Protein AF-A0A258VVX7-F1 (afdb_monomer_lite)

Radius of gyration: 21.87 Å; chains: 1; bounding box: 41×59×74 Å

Sequence (134 aa):
MAVVLAVPNFKKKFKEYFVTEHRTILGKVVGSLSPGAETYVILKIKQKENIFVEIYKEDPKTETLQFLQKLDLGQKKEGHFTFKGEATNLVFTNIDNDENLEILVPVFDSEMTARLYTVKYNESIMQFEILNSN

Foldseek 3Di:
DDDDDPDPCPPDDPPPPDPPFDKDFPDWDWDAFAVPHWIKIWTFIDTDQWTKIWIWTADPPPRDTHTDDIGTPVARFFDWDADPNDTDQWDWADDPPDRGTWIWGWGAHPVRDIDIWTWGQDPVVRDIDTDDDD

pLDDT: mean 84.98, std 18.27, range [39.0, 98.25]

Structure (mmCIF, N/CA/C/O backbone):
data_AF-A0A258VVX7-F1
#
_entry.id   AF-A0A258VVX7-F1
#
loop_
_atom_site.group_PDB
_atom_site.id
_atom_site.type_symbol
_atom_site.label_atom_id
_atom_site.label_alt_id
_atom_site.label_comp_id
_atom_site.label_asym_id
_atom_site.label_entity_id
_atom_site.label_seq_id
_atom_site.pdbx_PDB_ins_code
_atom_site.Cartn_x
_atom_site.Cartn_y
_atom_site.Cartn_z
_atom_site.occupancy
_atom_site.B_iso_or_equiv
_atom_site.auth_seq_id
_atom_site.auth_comp_id
_atom_site.auth_asym_id
_atom_site.auth_atom_id
_atom_site.pdbx_PDB_model_num
ATOM 1 N N . MET A 1 1 ? 15.172 39.550 58.586 1.00 42.34 1 MET A N 1
ATOM 2 C CA . MET A 1 1 ? 15.729 39.789 57.236 1.00 42.34 1 MET A CA 1
ATOM 3 C C . MET A 1 1 ? 15.922 38.432 56.581 1.00 42.34 1 MET A C 1
ATOM 5 O O . MET A 1 1 ? 16.583 37.592 57.174 1.00 42.34 1 MET A O 1
ATOM 9 N N . ALA A 1 2 ? 15.240 38.170 55.466 1.00 40.53 2 ALA A N 1
ATOM 10 C CA . ALA A 1 2 ? 15.172 36.845 54.850 1.00 40.53 2 ALA A CA 1
ATOM 11 C C . ALA A 1 2 ? 16.249 36.683 53.767 1.00 40.53 2 ALA A C 1
ATOM 13 O O . ALA A 1 2 ? 16.415 37.562 52.925 1.00 40.53 2 ALA A O 1
ATOM 14 N N . VAL A 1 3 ? 16.955 35.552 53.789 1.00 42.31 3 VAL A N 1
ATOM 15 C CA . VAL A 1 3 ? 17.862 35.114 52.722 1.00 42.31 3 VAL A CA 1
ATOM 16 C C . VAL A 1 3 ? 17.036 34.295 51.732 1.00 42.31 3 VAL A C 1
ATOM 18 O O . VAL A 1 3 ? 16.500 33.248 52.091 1.00 42.31 3 VAL A O 1
ATOM 21 N N . VAL A 1 4 ? 16.903 34.775 50.496 1.00 40.00 4 VAL A N 1
ATOM 22 C CA . VAL A 1 4 ? 16.265 34.024 49.406 1.00 40.00 4 VAL A CA 1
ATOM 23 C C . VAL A 1 4 ? 17.338 33.175 48.729 1.00 40.00 4 VAL A C 1
ATOM 25 O O . VAL A 1 4 ? 18.165 33.686 47.981 1.00 40.00 4 VAL A O 1
ATOM 28 N N . LEU A 1 5 ? 17.333 31.871 49.001 1.00 41.78 5 LEU A N 1
ATOM 29 C CA . LEU A 1 5 ? 18.107 30.891 48.241 1.00 41.78 5 LEU A CA 1
ATOM 30 C C . LEU A 1 5 ? 17.273 30.459 47.031 1.00 41.78 5 LEU A C 1
ATOM 32 O O . LEU A 1 5 ? 16.320 29.690 47.161 1.00 41.78 5 LEU A O 1
ATOM 36 N N . ALA A 1 6 ? 17.618 30.964 45.848 1.00 43.25 6 ALA A N 1
ATOM 37 C CA . ALA A 1 6 ? 17.071 30.466 44.594 1.00 43.25 6 ALA A CA 1
ATOM 38 C C . ALA A 1 6 ? 17.651 29.070 44.317 1.00 43.25 6 ALA A C 1
ATOM 40 O O . ALA A 1 6 ? 18.742 28.933 43.771 1.00 43.25 6 ALA A O 1
ATOM 41 N N . VAL A 1 7 ? 16.926 28.023 44.710 1.00 48.56 7 VAL A N 1
ATOM 42 C CA . VAL A 1 7 ? 17.160 26.664 44.211 1.00 48.56 7 VAL A CA 1
ATOM 43 C C . VAL A 1 7 ? 16.299 26.512 42.960 1.00 48.56 7 VAL A C 1
ATOM 45 O O . VAL A 1 7 ? 15.079 26.369 43.093 1.00 48.56 7 VAL A O 1
ATOM 48 N N . PRO A 1 8 ? 16.853 26.562 41.734 1.00 42.09 8 PRO A N 1
ATOM 49 C CA . PRO A 1 8 ? 16.048 26.280 40.565 1.00 42.09 8 PRO A CA 1
ATOM 50 C C . PRO A 1 8 ? 15.759 24.780 40.571 1.00 42.09 8 PRO A C 1
ATOM 52 O O . PRO A 1 8 ? 16.622 23.933 40.341 1.00 42.09 8 PRO A O 1
ATOM 55 N N . ASN A 1 9 ? 14.517 24.448 40.899 1.00 45.62 9 ASN A N 1
ATOM 56 C CA . ASN A 1 9 ? 14.031 23.084 40.946 1.00 45.62 9 ASN A CA 1
ATOM 57 C C . ASN A 1 9 ? 13.789 22.599 39.502 1.00 45.62 9 ASN A C 1
ATOM 59 O O . ASN A 1 9 ? 12.653 22.456 39.059 1.00 45.62 9 ASN A O 1
ATOM 63 N N . PHE A 1 10 ? 14.868 22.343 38.752 1.00 52.78 10 PHE A N 1
ATOM 64 C CA . PHE A 1 10 ? 14.880 21.799 37.379 1.00 52.78 10 PHE A CA 1
ATOM 65 C C . PHE A 1 10 ? 14.395 20.335 37.292 1.00 52.78 10 PHE A C 1
ATOM 67 O O . PHE A 1 10 ? 14.763 19.581 36.396 1.00 52.78 10 PHE A O 1
ATOM 74 N N . LYS A 1 11 ? 13.562 19.889 38.234 1.00 45.62 11 LYS A N 1
ATOM 75 C CA . LYS A 1 11 ? 13.048 18.520 38.305 1.00 45.62 11 LYS A CA 1
ATOM 76 C C . LYS A 1 11 ? 11.530 18.489 38.210 1.00 45.62 11 LYS A C 1
ATOM 78 O O . LYS A 1 11 ? 10.876 17.842 39.016 1.00 45.62 11 LYS A O 1
ATOM 83 N N . LYS A 1 12 ? 10.955 19.158 37.207 1.00 40.91 12 LYS A N 1
ATOM 84 C CA . LYS A 1 12 ? 9.579 18.907 36.754 1.00 40.91 12 LYS A CA 1
ATOM 85 C C . LYS A 1 12 ? 9.466 19.091 35.235 1.00 40.91 12 LYS A C 1
ATOM 87 O O . LYS A 1 12 ? 9.479 20.204 34.735 1.00 40.91 12 LYS A O 1
ATOM 92 N N . LYS A 1 13 ? 9.259 17.957 34.556 1.00 44.94 13 LYS A N 1
ATOM 93 C CA . LYS A 1 13 ? 8.435 17.809 33.342 1.00 44.94 13 LYS A CA 1
ATOM 94 C C . LYS A 1 13 ? 8.938 18.399 32.010 1.00 44.94 13 LYS A C 1
ATOM 96 O O . LYS A 1 13 ? 8.222 19.138 31.356 1.00 44.94 13 LYS A O 1
ATOM 101 N N . PHE A 1 14 ? 10.065 17.899 31.509 1.00 46.44 14 PHE A N 1
ATOM 102 C CA . PHE A 1 14 ? 10.296 17.775 30.054 1.00 46.44 14 PHE A CA 1
ATOM 103 C C . PHE A 1 14 ? 10.094 16.320 29.590 1.00 46.44 14 PHE A C 1
ATOM 105 O O . PHE A 1 14 ? 10.860 15.782 28.801 1.00 46.44 14 PHE A O 1
ATOM 112 N N . LYS A 1 15 ? 9.082 15.638 30.144 1.00 43.88 15 LYS A N 1
ATOM 113 C CA . LYS A 1 15 ? 8.802 14.217 29.870 1.00 43.88 15 LYS A CA 1
ATOM 114 C C . LYS A 1 15 ? 7.704 13.985 28.819 1.00 43.88 15 LYS A C 1
ATOM 116 O O . LYS A 1 15 ? 7.326 12.843 28.616 1.00 43.88 15 LYS A O 1
ATOM 121 N N . GLU A 1 16 ? 7.211 15.032 28.151 1.00 45.75 16 GLU A N 1
ATOM 122 C CA . GLU A 1 16 ? 6.029 14.942 27.268 1.00 45.75 16 GLU A CA 1
ATOM 123 C C . GLU A 1 16 ? 6.208 15.542 25.858 1.00 45.75 16 GLU A C 1
ATOM 125 O O . GLU A 1 16 ? 5.263 15.502 25.081 1.00 45.75 16 GLU A O 1
ATOM 130 N N . TYR A 1 17 ? 7.391 16.043 25.467 1.00 44.47 17 TYR A N 1
ATOM 131 C CA . TYR A 1 17 ? 7.567 16.674 24.137 1.00 44.47 17 TYR A CA 1
ATOM 132 C C . TYR A 1 17 ? 8.275 15.820 23.074 1.00 44.47 17 TYR A C 1
ATOM 134 O O . TYR A 1 17 ? 8.472 16.265 21.952 1.00 44.47 17 TYR A O 1
ATOM 142 N N . PHE A 1 18 ? 8.624 14.575 23.386 1.00 51.59 18 PHE A N 1
ATOM 143 C CA . PHE A 1 18 ? 9.078 13.619 22.376 1.00 51.59 18 PHE A CA 1
ATOM 144 C C . PHE A 1 18 ? 8.410 12.275 22.642 1.00 51.59 18 PHE A C 1
ATOM 146 O O . PHE A 1 18 ? 9.037 11.321 23.094 1.00 51.59 18 PHE A O 1
ATOM 153 N N . VAL A 1 19 ? 7.105 12.204 22.363 1.00 55.41 19 VAL A N 1
ATOM 154 C CA . VAL A 1 19 ? 6.515 10.927 21.956 1.00 55.41 19 VAL A CA 1
ATOM 155 C C . VAL A 1 19 ? 7.254 10.555 20.679 1.00 55.41 19 VAL A C 1
ATOM 157 O O . VAL A 1 19 ? 7.013 11.138 19.625 1.00 55.41 19 VAL A O 1
ATOM 160 N N . THR A 1 20 ? 8.234 9.663 20.791 1.00 56.22 20 THR A N 1
ATOM 161 C CA . THR A 1 20 ? 8.847 9.018 19.637 1.00 56.22 20 THR A CA 1
ATOM 162 C C . THR A 1 20 ? 7.690 8.427 18.844 1.00 56.22 20 THR A C 1
ATOM 164 O O . THR A 1 20 ? 6.963 7.585 19.369 1.00 56.22 20 THR A O 1
ATOM 167 N N . GLU A 1 21 ? 7.414 8.953 17.651 1.00 64.75 21 GLU A N 1
ATOM 168 C CA . GLU A 1 21 ? 6.278 8.490 16.862 1.00 64.75 21 GLU A CA 1
ATOM 169 C C . GLU A 1 21 ? 6.503 7.021 16.504 1.00 64.75 21 GLU A C 1
ATOM 171 O O . GLU A 1 21 ? 7.260 6.694 15.592 1.00 64.75 21 GLU A O 1
ATOM 176 N N . HIS A 1 22 ? 5.895 6.118 17.274 1.00 79.00 22 HIS A N 1
ATOM 177 C CA . HIS A 1 22 ? 6.020 4.691 17.045 1.00 79.00 22 HIS A CA 1
ATOM 178 C C . HIS A 1 22 ? 5.327 4.357 15.722 1.00 79.00 22 HIS A C 1
ATOM 180 O O . HIS A 1 22 ? 4.102 4.420 15.599 1.00 79.00 22 HIS A O 1
ATOM 186 N N . ARG A 1 23 ? 6.151 4.053 14.718 1.00 91.50 23 ARG A N 1
ATOM 187 C CA . ARG A 1 23 ? 5.753 3.510 13.422 1.00 91.50 23 ARG A CA 1
ATOM 188 C C . ARG A 1 23 ? 5.872 1.993 13.484 1.00 91.50 23 ARG A C 1
ATOM 190 O O . ARG A 1 23 ? 6.956 1.469 13.733 1.00 91.50 23 ARG A O 1
ATOM 197 N N . THR A 1 24 ? 4.782 1.299 13.194 1.00 94.69 24 THR A N 1
ATOM 198 C CA . THR A 1 24 ? 4.737 -0.161 13.093 1.00 94.69 24 THR A CA 1
ATOM 199 C C . THR A 1 24 ? 4.408 -0.543 11.658 1.00 94.69 24 THR A C 1
ATOM 201 O O . THR A 1 24 ? 3.413 -0.078 11.109 1.00 94.69 24 THR A O 1
ATOM 204 N N . ILE A 1 25 ? 5.238 -1.383 11.038 1.00 95.81 25 ILE A N 1
ATOM 205 C CA . ILE A 1 25 ? 4.912 -1.984 9.741 1.00 95.81 25 ILE A CA 1
ATOM 206 C C . ILE A 1 25 ? 3.953 -3.138 10.012 1.00 95.81 25 ILE A C 1
ATOM 208 O O . ILE A 1 25 ? 4.295 -4.057 10.750 1.00 95.81 25 ILE A O 1
ATOM 212 N N . LEU A 1 26 ? 2.761 -3.058 9.435 1.00 96.44 26 LEU A N 1
ATOM 213 C CA . LEU A 1 26 ? 1.731 -4.084 9.541 1.00 96.44 26 LEU A CA 1
ATOM 214 C C . LEU A 1 26 ? 1.859 -5.106 8.409 1.00 96.44 26 LEU A C 1
ATOM 216 O O . LEU A 1 26 ? 1.738 -6.304 8.636 1.00 96.44 26 LEU A O 1
ATOM 220 N N . GLY A 1 27 ? 2.150 -4.640 7.194 1.00 95.81 27 GLY A N 1
ATOM 221 C CA . GLY A 1 27 ? 2.297 -5.490 6.016 1.00 95.81 27 GLY A CA 1
ATOM 222 C C . GLY A 1 27 ? 3.278 -4.901 5.011 1.00 95.81 27 GLY A C 1
ATOM 223 O O . GLY A 1 27 ? 3.470 -3.683 4.959 1.00 95.81 27 GLY A O 1
ATOM 224 N N . LYS A 1 28 ? 3.895 -5.776 4.215 1.00 97.25 28 LYS A N 1
ATOM 225 C CA . LYS A 1 28 ? 4.801 -5.425 3.119 1.00 97.25 28 LYS A CA 1
ATOM 226 C C . LYS A 1 28 ? 4.484 -6.295 1.911 1.00 97.25 28 LYS A C 1
ATOM 228 O O . LYS A 1 28 ? 4.425 -7.513 2.041 1.00 97.25 28 LYS A O 1
ATOM 233 N N . VAL A 1 29 ? 4.367 -5.671 0.748 1.00 96.94 29 VAL A N 1
ATOM 234 C CA . VAL A 1 29 ? 4.323 -6.355 -0.549 1.00 96.94 29 VAL A CA 1
ATOM 235 C C . VAL A 1 29 ? 5.308 -5.688 -1.503 1.00 96.94 29 VAL A C 1
ATOM 237 O O . VAL A 1 29 ? 5.626 -4.506 -1.356 1.00 96.94 29 VAL A O 1
ATOM 240 N N . VAL A 1 30 ? 5.844 -6.473 -2.433 1.00 95.50 30 VAL A N 1
ATOM 241 C CA . VAL A 1 30 ? 6.812 -6.025 -3.438 1.00 95.50 30 VAL A CA 1
ATOM 242 C C . VAL A 1 30 ? 6.358 -6.546 -4.791 1.00 95.50 30 VAL A C 1
ATOM 244 O O . VAL A 1 30 ? 5.942 -7.701 -4.887 1.00 95.50 30 VAL A O 1
ATOM 247 N N . GLY A 1 31 ? 6.429 -5.712 -5.821 1.00 92.94 31 GLY A N 1
ATOM 248 C CA . GLY A 1 31 ? 6.091 -6.111 -7.182 1.00 92.94 31 GLY A CA 1
ATOM 249 C C . GLY A 1 31 ? 6.204 -4.957 -8.165 1.00 92.94 31 GLY A C 1
ATOM 250 O O . GLY A 1 31 ? 6.419 -3.816 -7.764 1.00 92.94 31 GLY A O 1
ATOM 251 N N . SER A 1 32 ? 6.035 -5.250 -9.447 1.00 92.38 32 SER A N 1
ATOM 252 C CA . SER A 1 32 ? 5.992 -4.242 -10.510 1.00 92.38 32 SER A CA 1
ATOM 253 C C . SER A 1 32 ? 4.546 -3.951 -10.895 1.00 92.38 32 SER A C 1
ATOM 255 O O . SER A 1 32 ? 3.729 -4.869 -10.895 1.00 92.38 32 SER A O 1
ATOM 257 N N . LEU A 1 33 ? 4.235 -2.695 -11.235 1.00 87.75 33 LEU A N 1
ATOM 258 C CA . LEU A 1 33 ? 2.891 -2.309 -11.694 1.00 87.75 33 LEU A CA 1
ATOM 259 C C . LEU A 1 33 ? 2.460 -3.085 -12.943 1.00 87.75 33 LEU A C 1
ATOM 261 O O . LEU A 1 33 ? 1.314 -3.502 -13.023 1.00 87.75 33 LEU A O 1
ATOM 265 N N . SER A 1 34 ? 3.392 -3.311 -13.869 1.00 81.25 34 SER A N 1
ATOM 266 C CA . SER A 1 34 ? 3.198 -4.094 -15.087 1.00 81.25 34 SER A CA 1
ATOM 267 C C . SER A 1 34 ? 4.485 -4.857 -15.452 1.00 81.25 34 SER A C 1
ATOM 269 O O . SER A 1 34 ? 5.557 -4.586 -14.888 1.00 81.25 34 SER A O 1
ATOM 271 N N . PRO A 1 35 ? 4.429 -5.858 -16.351 1.00 75.06 35 PRO A N 1
ATOM 272 C CA . PRO A 1 35 ? 5.613 -6.614 -16.753 1.00 75.06 35 PRO A CA 1
ATOM 273 C C . PRO A 1 35 ? 6.704 -5.711 -17.351 1.00 75.06 35 PRO A C 1
ATOM 275 O O . PRO A 1 35 ? 6.487 -5.029 -18.346 1.00 75.06 35 PRO A O 1
ATOM 278 N N . GLY A 1 36 ? 7.900 -5.721 -16.754 1.00 71.19 36 GLY A N 1
ATOM 279 C CA . GLY A 1 36 ? 9.029 -4.880 -17.180 1.00 71.19 36 GLY A CA 1
ATOM 280 C C . GLY A 1 36 ? 9.019 -3.455 -16.614 1.00 71.19 36 GLY A C 1
ATOM 281 O O . GLY A 1 36 ? 9.961 -2.705 -16.870 1.00 71.19 36 GLY A O 1
ATOM 282 N N . ALA A 1 37 ? 8.001 -3.095 -15.827 1.00 79.81 37 ALA A N 1
ATOM 283 C CA . ALA A 1 37 ? 7.960 -1.837 -15.100 1.00 79.81 37 ALA A CA 1
ATOM 284 C C . ALA A 1 37 ? 8.813 -1.866 -13.824 1.00 79.81 37 ALA A C 1
ATOM 286 O O . ALA A 1 37 ? 9.345 -2.889 -13.387 1.00 79.81 37 ALA A O 1
ATOM 287 N N . GLU A 1 38 ? 8.913 -0.691 -13.221 1.00 86.38 38 GLU A N 1
ATOM 288 C CA . GLU A 1 38 ? 9.661 -0.420 -12.002 1.00 86.38 38 GLU A CA 1
ATOM 289 C C . GLU A 1 38 ? 9.125 -1.249 -10.828 1.00 86.38 38 GLU A C 1
ATOM 291 O O . GLU A 1 38 ? 7.922 -1.502 -10.727 1.00 86.38 38 GLU A O 1
ATOM 296 N N . THR A 1 39 ? 10.024 -1.679 -9.942 1.00 92.88 39 THR A N 1
ATOM 297 C CA . THR A 1 39 ? 9.651 -2.408 -8.729 1.00 92.88 39 THR A CA 1
ATOM 298 C C . THR A 1 39 ? 9.216 -1.424 -7.651 1.00 92.88 39 THR A C 1
ATOM 300 O O . THR A 1 39 ? 9.912 -0.455 -7.340 1.00 92.88 39 THR A O 1
ATOM 303 N N . TYR A 1 40 ? 8.073 -1.707 -7.041 1.00 95.31 40 TYR A N 1
ATOM 304 C CA . TYR A 1 40 ? 7.520 -0.955 -5.930 1.00 95.31 40 TYR A CA 1
ATOM 305 C C . TYR A 1 40 ? 7.580 -1.775 -4.651 1.00 95.31 40 TYR A C 1
ATOM 307 O O . TYR A 1 40 ? 7.284 -2.971 -4.634 1.00 95.31 40 TYR A O 1
ATOM 315 N N . VAL A 1 41 ? 7.905 -1.097 -3.555 1.00 96.94 41 VAL A N 1
ATOM 316 C CA . VAL A 1 41 ? 7.749 -1.614 -2.199 1.00 96.94 41 VAL A CA 1
ATOM 317 C C . VAL A 1 41 ? 6.603 -0.865 -1.547 1.00 96.94 41 VAL A C 1
ATOM 319 O O . VAL A 1 41 ? 6.659 0.351 -1.366 1.00 96.94 41 VAL A O 1
ATOM 322 N N . ILE A 1 42 ? 5.566 -1.601 -1.172 1.00 98.25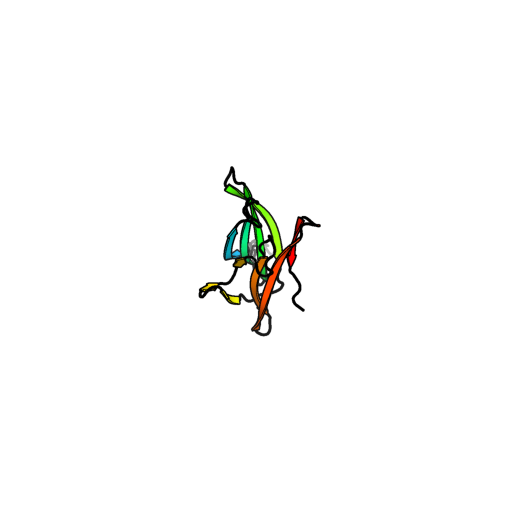 42 ILE A N 1
ATOM 323 C CA . ILE A 1 42 ? 4.359 -1.043 -0.575 1.00 98.25 42 ILE A CA 1
ATOM 324 C C . ILE A 1 42 ? 4.272 -1.526 0.863 1.00 98.25 42 ILE A C 1
ATOM 326 O O . ILE A 1 42 ? 4.346 -2.725 1.144 1.00 98.25 42 ILE A O 1
ATOM 330 N N . LEU A 1 43 ? 4.109 -0.579 1.780 1.00 98.06 43 LEU A N 1
ATOM 331 C CA . LEU A 1 43 ? 4.007 -0.832 3.206 1.00 98.06 43 LEU A CA 1
ATOM 332 C C . LEU A 1 43 ? 2.654 -0.364 3.718 1.00 98.06 43 LEU A C 1
ATOM 334 O O . LEU A 1 43 ? 2.285 0.796 3.560 1.00 98.06 43 LEU A O 1
ATOM 338 N N . LYS A 1 44 ? 1.955 -1.246 4.425 1.00 98.12 44 LYS A N 1
ATOM 339 C CA . LYS A 1 44 ? 0.864 -0.849 5.311 1.00 98.12 44 LYS A CA 1
ATOM 340 C C . LYS A 1 44 ? 1.465 -0.562 6.672 1.00 98.12 44 LYS A C 1
ATOM 342 O O . LYS A 1 44 ? 2.122 -1.430 7.249 1.00 98.12 44 LYS A O 1
ATOM 347 N N . ILE A 1 45 ? 1.253 0.637 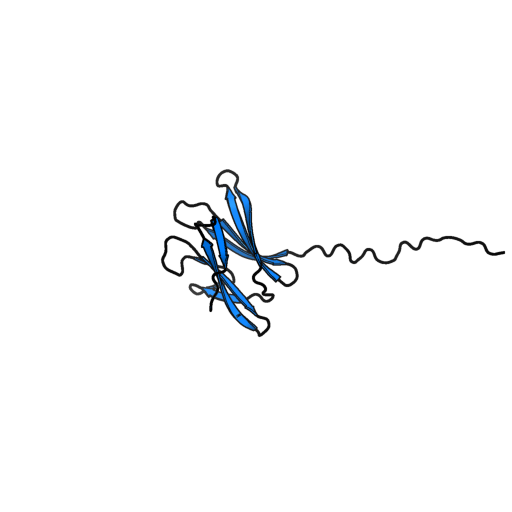7.192 1.00 97.56 45 ILE A N 1
ATOM 348 C CA . ILE A 1 45 ? 1.842 1.059 8.461 1.00 97.56 45 ILE A CA 1
ATOM 349 C C . ILE A 1 45 ? 0.774 1.558 9.424 1.00 97.56 45 ILE A C 1
ATOM 351 O O . ILE A 1 45 ? -0.213 2.165 9.015 1.00 97.56 45 ILE A O 1
ATOM 355 N N . LYS A 1 46 ? 1.004 1.343 10.717 1.00 95.88 46 LYS A N 1
ATOM 356 C CA . LYS A 1 46 ? 0.313 2.051 11.791 1.00 95.88 46 LYS A CA 1
ATOM 357 C C . LYS A 1 46 ? 1.254 3.099 12.361 1.00 95.88 46 LYS A C 1
ATOM 359 O O . LYS A 1 46 ? 2.372 2.775 12.759 1.00 95.88 46 LYS A O 1
ATOM 364 N N . GLN A 1 47 ? 0.809 4.347 12.400 1.00 93.44 47 GLN A N 1
ATOM 365 C CA . GLN A 1 47 ? 1.540 5.438 13.036 1.00 93.44 47 GLN A CA 1
ATOM 366 C C . GLN A 1 47 ? 0.562 6.233 13.891 1.00 93.44 47 GLN A C 1
ATOM 368 O O . GLN A 1 47 ? -0.460 6.716 13.398 1.00 93.44 47 GLN A O 1
ATOM 373 N N . LYS A 1 48 ? 0.873 6.351 15.187 1.00 88.44 48 LYS A N 1
ATOM 374 C CA . LYS A 1 48 ? -0.097 6.783 16.206 1.00 88.44 48 LYS A CA 1
ATOM 375 C C . LYS A 1 48 ? -1.335 5.877 16.147 1.00 88.44 48 LYS A C 1
ATOM 377 O O . LYS A 1 48 ? -1.224 4.665 16.309 1.00 88.44 48 LYS A O 1
ATOM 382 N N . GLU A 1 49 ? -2.491 6.461 15.861 1.00 89.31 49 GLU A N 1
ATOM 383 C CA . GLU A 1 49 ? -3.758 5.751 15.751 1.00 89.31 49 GLU A CA 1
ATOM 384 C C . GLU A 1 49 ? -4.169 5.465 14.310 1.00 89.31 49 GLU A C 1
ATOM 386 O O . GLU A 1 49 ? -5.090 4.686 14.126 1.00 89.31 49 GLU A O 1
ATOM 391 N N . ASN A 1 50 ? -3.513 6.042 13.300 1.00 94.19 50 ASN A N 1
ATOM 392 C CA . ASN A 1 50 ? -3.965 5.947 11.912 1.00 94.19 50 ASN A CA 1
ATOM 393 C C . ASN A 1 50 ? -3.189 4.883 11.129 1.00 94.19 50 ASN A C 1
ATOM 395 O O . ASN A 1 50 ? -2.016 4.600 11.404 1.00 94.19 50 ASN A O 1
ATOM 399 N N . ILE A 1 51 ? -3.863 4.313 10.134 1.00 96.62 51 ILE A N 1
ATOM 400 C CA . ILE A 1 51 ? -3.295 3.384 9.163 1.00 96.62 51 ILE A CA 1
ATOM 401 C C . ILE A 1 51 ? -2.993 4.136 7.873 1.00 96.62 51 ILE A C 1
ATOM 403 O O . ILE A 1 51 ? -3.854 4.824 7.326 1.00 96.62 51 ILE A O 1
ATOM 407 N N . PHE A 1 52 ? -1.778 3.942 7.370 1.00 97.31 52 PHE A N 1
ATOM 408 C CA . PHE A 1 52 ? -1.318 4.525 6.119 1.00 97.31 52 PHE A CA 1
ATOM 409 C C . PHE A 1 52 ? -0.812 3.452 5.161 1.00 97.31 52 PHE A C 1
ATOM 411 O O . PHE A 1 52 ? -0.391 2.369 5.580 1.00 97.31 52 PHE A O 1
ATOM 418 N N . VAL A 1 53 ? -0.790 3.803 3.879 1.00 97.94 53 VAL A N 1
ATOM 419 C CA . VAL A 1 53 ? -0.074 3.079 2.829 1.00 97.94 53 VAL A CA 1
ATOM 420 C C . VAL A 1 53 ? 1.100 3.942 2.393 1.00 97.94 53 VAL A C 1
ATOM 422 O O . VAL A 1 53 ? 0.900 5.055 1.915 1.00 97.94 53 VAL A O 1
ATOM 425 N N . GLU A 1 54 ? 2.319 3.455 2.585 1.00 97.81 54 GLU A N 1
ATOM 426 C CA . GLU A 1 54 ? 3.534 4.088 2.072 1.00 97.81 54 GLU A CA 1
ATOM 427 C C . GLU A 1 54 ? 4.014 3.322 0.843 1.00 97.81 54 GLU A C 1
ATOM 429 O O . GLU A 1 54 ? 4.098 2.094 0.859 1.00 97.81 54 GLU A O 1
ATOM 434 N N . ILE A 1 55 ? 4.326 4.056 -0.218 1.00 97.94 55 ILE A N 1
ATOM 435 C CA . ILE A 1 55 ? 4.731 3.508 -1.506 1.00 97.94 55 ILE A CA 1
ATOM 436 C C . ILE A 1 55 ? 6.125 4.026 -1.813 1.00 97.94 55 ILE A C 1
ATOM 438 O O . ILE A 1 55 ? 6.388 5.233 -1.789 1.00 97.94 55 ILE A O 1
ATOM 442 N N . TYR A 1 56 ? 7.013 3.088 -2.101 1.00 96.62 56 TYR A N 1
ATOM 443 C CA . TYR A 1 56 ? 8.388 3.338 -2.478 1.00 96.62 56 TYR A CA 1
ATOM 444 C C . TYR A 1 56 ? 8.651 2.722 -3.838 1.00 96.62 56 TYR A C 1
ATOM 446 O O . TYR A 1 56 ? 8.082 1.687 -4.178 1.00 96.62 56 TYR A O 1
ATOM 454 N N . LYS A 1 57 ? 9.566 3.334 -4.571 1.00 94.44 57 LYS A N 1
ATOM 455 C CA . LYS A 1 57 ? 10.153 2.789 -5.783 1.00 94.44 57 LYS A CA 1
ATOM 456 C C . LYS A 1 57 ? 11.561 2.314 -5.482 1.00 94.44 57 LYS A C 1
ATOM 458 O O . LYS A 1 57 ? 12.329 3.030 -4.844 1.00 94.44 57 LYS A O 1
ATOM 463 N N . GLU A 1 58 ? 11.882 1.108 -5.908 1.00 93.00 58 GLU A N 1
ATOM 464 C CA . GLU A 1 58 ? 13.210 0.531 -5.755 1.00 93.00 58 GLU A CA 1
ATOM 465 C C . GLU A 1 58 ? 14.067 0.881 -6.974 1.00 93.00 58 GLU A C 1
ATOM 467 O O . GLU A 1 58 ? 13.662 0.662 -8.118 1.00 93.00 58 GLU A O 1
ATOM 472 N N . ASP A 1 59 ? 15.247 1.453 -6.736 1.00 89.62 59 ASP A N 1
ATOM 473 C CA . ASP A 1 59 ? 16.237 1.638 -7.794 1.00 89.62 59 ASP A CA 1
ATOM 474 C C . ASP A 1 59 ? 16.889 0.278 -8.113 1.00 89.62 59 ASP A C 1
ATOM 476 O O . ASP A 1 59 ? 17.525 -0.313 -7.235 1.00 89.62 59 ASP A O 1
ATOM 480 N N . PRO A 1 60 ? 16.786 -0.225 -9.356 1.00 84.62 60 PRO A N 1
ATOM 481 C CA . PRO A 1 60 ? 17.285 -1.552 -9.713 1.00 84.62 60 PRO A CA 1
ATOM 482 C C . PRO A 1 60 ? 18.817 -1.668 -9.686 1.00 84.62 60 PRO A C 1
ATOM 484 O O . PRO A 1 60 ? 19.341 -2.775 -9.763 1.00 84.62 60 PRO A O 1
ATOM 487 N N . LYS A 1 61 ? 19.556 -0.552 -9.634 1.00 87.19 61 LYS A N 1
ATOM 488 C CA . LYS A 1 61 ? 21.027 -0.544 -9.618 1.00 87.19 61 LYS A CA 1
ATOM 489 C C . LYS A 1 61 ? 21.599 -0.475 -8.210 1.00 87.19 61 LYS A C 1
ATOM 491 O O . LYS A 1 61 ? 22.695 -0.981 -7.983 1.00 87.19 61 LYS A O 1
ATOM 496 N N . THR A 1 62 ? 20.912 0.210 -7.303 1.00 89.19 62 THR A N 1
ATOM 497 C CA . THR A 1 62 ? 21.417 0.508 -5.954 1.00 89.19 62 THR A CA 1
ATOM 498 C C . THR A 1 62 ? 20.606 -0.158 -4.847 1.00 89.19 62 THR A C 1
ATOM 500 O O . THR A 1 62 ? 21.016 -0.067 -3.692 1.00 89.19 62 THR A O 1
ATOM 503 N N . GLU A 1 63 ? 19.463 -0.775 -5.173 1.00 84.38 63 GLU A N 1
ATOM 504 C CA . GLU A 1 63 ? 18.493 -1.350 -4.223 1.00 84.38 63 GLU A CA 1
ATOM 505 C C . GLU A 1 63 ? 17.973 -0.319 -3.201 1.00 84.38 63 GLU A C 1
ATOM 507 O O . GLU A 1 63 ? 17.430 -0.644 -2.143 1.00 84.38 63 GLU A O 1
ATOM 512 N N . THR A 1 64 ? 18.144 0.974 -3.496 1.00 92.00 64 THR A N 1
ATOM 513 C CA . THR A 1 64 ? 17.680 2.044 -2.614 1.00 92.00 64 THR A CA 1
ATOM 514 C C . THR A 1 64 ? 16.203 2.311 -2.838 1.00 92.00 64 THR A C 1
ATOM 516 O O . THR A 1 64 ? 15.745 2.406 -3.976 1.00 92.00 64 THR A O 1
ATOM 519 N N . LEU A 1 65 ? 15.468 2.509 -1.743 1.00 92.94 65 LEU A N 1
ATOM 520 C CA . LEU A 1 65 ? 14.051 2.848 -1.782 1.00 92.94 65 LEU A CA 1
ATOM 521 C C . LEU A 1 65 ? 13.856 4.364 -1.863 1.00 92.94 65 LEU A C 1
ATOM 523 O O . LEU A 1 65 ? 14.114 5.092 -0.902 1.00 92.94 65 LEU A O 1
ATOM 527 N N . GLN A 1 66 ? 13.342 4.835 -2.992 1.00 94.81 66 GLN A N 1
ATOM 528 C CA . GLN A 1 66 ? 12.852 6.193 -3.161 1.00 94.81 66 GLN A CA 1
ATOM 529 C C . GLN A 1 66 ? 11.407 6.274 -2.662 1.00 94.81 66 GLN A C 1
ATOM 531 O O . GLN A 1 66 ? 10.518 5.616 -3.197 1.00 94.81 66 GLN A O 1
ATOM 536 N N . PHE A 1 67 ? 11.151 7.094 -1.644 1.00 95.12 67 PHE A N 1
ATOM 537 C CA . PHE A 1 67 ? 9.785 7.378 -1.204 1.00 95.12 67 PHE A CA 1
ATOM 538 C C . PHE A 1 67 ? 9.010 8.112 -2.304 1.00 95.12 67 PHE A C 1
ATOM 540 O O . PHE A 1 67 ? 9.489 9.124 -2.816 1.00 95.12 67 PHE A O 1
ATOM 547 N N . LEU A 1 68 ? 7.818 7.613 -2.639 1.00 95.25 68 LEU A N 1
ATOM 548 C CA . LEU A 1 68 ? 6.933 8.242 -3.617 1.00 95.25 68 LEU A CA 1
ATOM 549 C C . LEU A 1 68 ? 5.736 8.906 -2.950 1.00 95.25 68 LEU A C 1
ATOM 551 O O . LEU A 1 68 ? 5.459 10.077 -3.199 1.00 95.25 68 LEU A O 1
ATOM 555 N N . GLN A 1 69 ? 5.010 8.157 -2.121 1.00 96.88 69 GLN A N 1
ATOM 556 C CA . GLN A 1 69 ? 3.720 8.611 -1.624 1.00 96.88 69 GLN A CA 1
ATOM 557 C C . GLN A 1 69 ? 3.357 7.973 -0.287 1.00 96.88 69 GLN A C 1
ATOM 559 O O . GLN A 1 69 ? 3.740 6.843 0.017 1.00 96.88 69 GLN A O 1
ATOM 564 N N . LYS A 1 70 ? 2.570 8.710 0.500 1.00 96.94 70 LYS A N 1
ATOM 565 C CA . LYS A 1 70 ? 1.917 8.230 1.714 1.00 96.94 70 LYS A CA 1
ATOM 566 C C . LYS A 1 70 ? 0.438 8.583 1.668 1.00 96.94 70 LYS A C 1
ATOM 568 O O . LYS A 1 70 ? 0.090 9.756 1.576 1.00 96.94 70 LYS A O 1
ATOM 573 N N . LEU A 1 71 ? -0.411 7.568 1.752 1.00 96.88 71 LEU A N 1
ATOM 574 C CA . LEU A 1 71 ? -1.865 7.688 1.747 1.00 96.88 71 LEU A CA 1
ATOM 575 C C . LEU A 1 71 ? -2.393 7.428 3.157 1.00 96.88 71 LEU A C 1
ATOM 577 O O . LEU A 1 71 ? -2.122 6.368 3.719 1.00 96.88 71 LEU A O 1
ATOM 581 N N . ASP A 1 72 ? -3.130 8.380 3.730 1.00 95.62 72 ASP A N 1
ATOM 582 C CA . ASP A 1 72 ? -3.882 8.171 4.974 1.00 95.62 72 ASP A CA 1
ATOM 583 C C . ASP A 1 72 ? -5.240 7.548 4.635 1.00 95.62 72 ASP A C 1
ATOM 585 O O . ASP A 1 72 ? -5.985 8.089 3.818 1.00 95.62 72 ASP A O 1
ATOM 589 N N . LEU A 1 73 ? -5.564 6.410 5.250 1.00 94.25 73 LEU A N 1
ATOM 590 C CA . LEU A 1 73 ? -6.856 5.749 5.046 1.00 94.25 73 LEU A CA 1
ATOM 591 C C . LEU A 1 73 ? -7.958 6.325 5.947 1.00 94.25 73 LEU A C 1
ATOM 593 O O . LEU A 1 73 ? -9.123 5.959 5.805 1.00 94.25 73 LEU A O 1
ATOM 597 N N . GLY A 1 74 ? -7.606 7.166 6.924 1.00 93.19 74 GLY A N 1
ATOM 598 C CA . GLY A 1 74 ? -8.525 7.685 7.938 1.00 93.19 74 GLY A CA 1
ATOM 599 C C . GLY A 1 74 ? -9.036 6.619 8.914 1.00 93.19 74 GLY A C 1
ATOM 600 O O . GLY A 1 74 ? -9.898 6.905 9.743 1.00 93.19 74 GLY A O 1
ATOM 601 N N . GLN A 1 75 ? -8.511 5.391 8.830 1.00 94.25 75 GLN A N 1
ATOM 602 C CA . GLN A 1 75 ? -8.922 4.257 9.653 1.00 94.25 75 GLN A CA 1
ATOM 603 C C . GLN A 1 75 ? -7.881 3.928 10.712 1.00 94.25 75 GLN A C 1
ATOM 605 O O . GLN A 1 75 ? -6.680 4.105 10.510 1.00 94.25 75 GLN A O 1
ATOM 610 N N . LYS A 1 76 ? -8.358 3.412 11.848 1.00 94.50 76 LYS A N 1
ATOM 611 C CA . LYS A 1 76 ? -7.516 3.136 13.024 1.00 94.50 76 LYS A CA 1
ATOM 612 C C . LYS A 1 76 ? -7.283 1.659 13.304 1.00 94.50 76 LYS A C 1
ATOM 614 O O . LYS A 1 76 ? -6.360 1.283 14.035 1.00 94.50 76 LYS A O 1
ATOM 619 N N . LYS A 1 77 ? -8.159 0.815 12.763 1.00 95.75 77 LYS A N 1
ATOM 620 C CA . LYS A 1 77 ? -8.218 -0.611 13.060 1.00 95.75 77 LYS A CA 1
ATOM 621 C C . LYS A 1 77 ? -7.817 -1.403 11.830 1.00 95.75 77 LYS A C 1
ATOM 623 O O . LYS A 1 77 ? -8.327 -1.196 10.732 1.00 95.75 77 LYS A O 1
ATOM 628 N N . GLU A 1 78 ? -6.874 -2.304 12.031 1.00 95.19 78 GLU A N 1
ATOM 629 C CA . GLU A 1 78 ? -6.358 -3.154 10.974 1.00 95.19 78 GLU A CA 1
ATOM 630 C C . GLU A 1 78 ? -7.343 -4.275 10.642 1.00 95.19 78 GLU A C 1
ATOM 632 O O . GLU A 1 78 ? -7.911 -4.885 11.543 1.00 95.19 78 GLU A O 1
ATOM 637 N N . GLY A 1 79 ? -7.496 -4.569 9.351 1.00 94.69 79 GLY A N 1
ATOM 638 C CA . GLY A 1 79 ? -8.228 -5.724 8.853 1.00 94.69 79 GLY A CA 1
ATOM 639 C C . GLY A 1 79 ? -7.298 -6.758 8.227 1.00 94.69 79 GLY A C 1
ATOM 640 O O . GLY A 1 79 ? -6.195 -6.433 7.783 1.00 94.69 79 GLY A O 1
ATOM 641 N N . HIS A 1 80 ? -7.783 -7.995 8.187 1.00 95.94 80 HIS A N 1
ATOM 642 C CA . HIS A 1 80 ? -7.234 -9.099 7.407 1.00 95.94 80 HIS A CA 1
ATOM 643 C C . HIS A 1 80 ? -8.375 -9.711 6.587 1.00 95.94 80 HIS A C 1
ATOM 645 O O . HIS A 1 80 ? -9.528 -9.682 7.017 1.00 95.94 80 HIS A O 1
ATOM 651 N N . PHE A 1 81 ? -8.063 -10.269 5.424 1.00 94.25 81 PHE A N 1
ATOM 652 C CA . PHE A 1 81 ? -9.006 -11.009 4.589 1.00 94.25 81 PHE A CA 1
ATOM 653 C C . PHE A 1 81 ? -8.321 -12.229 3.980 1.00 94.25 81 PHE A C 1
ATOM 655 O O . PHE A 1 81 ? -7.093 -12.291 3.914 1.00 94.25 81 PHE A O 1
ATOM 662 N N . THR A 1 82 ? -9.111 -13.207 3.549 1.00 94.56 82 THR A N 1
ATOM 663 C CA . THR A 1 82 ? -8.582 -14.379 2.852 1.00 94.56 82 THR A CA 1
ATOM 664 C C . THR A 1 82 ? -8.357 -14.043 1.383 1.00 94.56 82 THR A C 1
ATOM 666 O O . THR A 1 82 ? -9.303 -13.736 0.661 1.00 94.56 82 THR A O 1
ATOM 669 N N . PHE A 1 83 ? -7.114 -14.151 0.925 1.00 93.00 83 PHE A N 1
ATOM 670 C CA . PHE A 1 83 ? -6.733 -14.006 -0.473 1.00 93.00 83 PHE A CA 1
ATOM 671 C C . PHE A 1 83 ? -5.945 -15.241 -0.911 1.00 93.00 83 PHE A C 1
ATOM 673 O O . PHE A 1 83 ? -4.948 -15.599 -0.292 1.00 93.00 83 PHE A O 1
ATOM 680 N N . LYS A 1 84 ? -6.410 -15.919 -1.970 1.00 92.19 84 LYS A N 1
ATOM 681 C CA . LYS A 1 84 ? -5.814 -17.174 -2.477 1.00 92.19 84 LYS A CA 1
ATOM 682 C C . LYS A 1 84 ? -5.602 -18.249 -1.391 1.00 92.19 84 LYS A C 1
ATOM 684 O O . LYS A 1 84 ? -4.630 -18.990 -1.435 1.00 92.19 84 LYS A O 1
ATOM 689 N N . GLY A 1 85 ? -6.528 -18.338 -0.434 1.00 93.50 85 GLY A N 1
ATOM 690 C CA . GLY A 1 85 ? -6.495 -19.323 0.657 1.00 93.50 85 GLY A CA 1
ATOM 691 C C . GLY A 1 85 ? -5.753 -18.872 1.917 1.00 93.50 85 GLY A C 1
ATOM 692 O O . GLY A 1 85 ? -5.927 -19.499 2.955 1.00 93.50 85 GLY A O 1
ATOM 693 N N . GLU A 1 86 ? -5.025 -17.754 1.871 1.00 92.19 86 GLU A N 1
ATOM 694 C CA . GLU A 1 86 ? -4.219 -17.262 2.991 1.00 92.19 86 GLU A CA 1
ATOM 695 C C . GLU A 1 86 ? -4.809 -15.989 3.598 1.00 92.19 86 GLU A C 1
ATOM 697 O O . GLU A 1 86 ? -5.329 -15.123 2.890 1.00 92.19 86 GLU A O 1
ATOM 702 N N . ALA A 1 87 ? -4.727 -15.850 4.921 1.00 94.31 87 ALA A N 1
ATOM 703 C CA . ALA A 1 87 ? -5.099 -14.611 5.594 1.00 94.31 87 ALA A CA 1
ATOM 704 C C . ALA A 1 87 ? -4.002 -13.555 5.387 1.00 94.31 87 ALA A C 1
ATOM 706 O O . ALA A 1 87 ? -2.851 -13.763 5.762 1.00 94.31 87 ALA A O 1
ATOM 707 N N . THR A 1 88 ? -4.363 -12.405 4.822 1.00 95.25 88 THR A N 1
ATOM 708 C CA . THR A 1 88 ? -3.434 -11.303 4.552 1.00 95.25 88 THR A CA 1
ATOM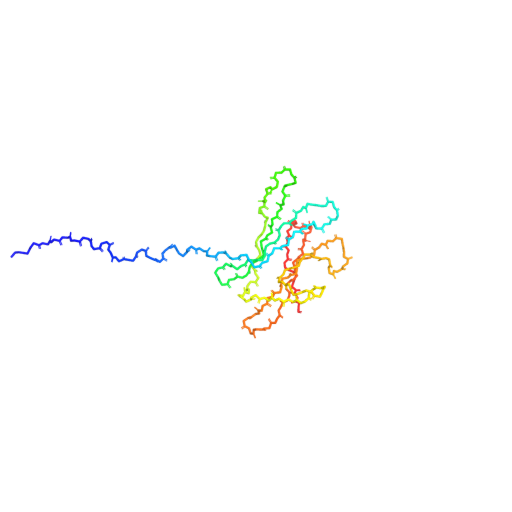 709 C C . THR A 1 88 ? -4.055 -9.951 4.882 1.00 95.25 88 THR A C 1
ATOM 711 O O . THR A 1 88 ? -5.275 -9.777 4.887 1.00 95.25 88 THR A O 1
ATOM 714 N N . ASN A 1 89 ? -3.205 -8.975 5.172 1.00 95.81 89 ASN A N 1
ATOM 715 C CA . ASN A 1 89 ? -3.571 -7.605 5.504 1.00 95.81 89 ASN A CA 1
ATOM 716 C C . ASN A 1 89 ? -3.149 -6.584 4.435 1.00 95.81 89 ASN A C 1
ATOM 718 O O . ASN A 1 89 ? -3.412 -5.390 4.623 1.00 95.81 89 ASN A O 1
ATOM 722 N N . LEU A 1 90 ? -2.497 -7.035 3.359 1.00 97.88 90 LEU A N 1
ATOM 723 C CA . LEU A 1 90 ? -2.028 -6.226 2.238 1.00 97.88 90 LEU A CA 1
ATOM 724 C C . LEU A 1 90 ? -1.791 -7.125 1.017 1.00 97.88 90 LEU A C 1
ATOM 726 O O . LEU A 1 90 ? -1.152 -8.171 1.125 1.00 97.88 90 LEU A O 1
ATOM 730 N N . VAL A 1 91 ? -2.280 -6.715 -0.148 1.00 96.94 91 VAL A N 1
ATOM 731 C CA . VAL A 1 91 ? -2.072 -7.434 -1.415 1.00 96.94 91 VAL A CA 1
ATOM 732 C C . VAL A 1 91 ? -1.736 -6.432 -2.509 1.00 96.94 91 VAL A C 1
ATOM 734 O O . VAL A 1 91 ? -2.268 -5.329 -2.494 1.00 96.94 91 VAL A O 1
ATOM 737 N N . PHE A 1 92 ? -0.873 -6.824 -3.447 1.00 95.75 92 PHE A N 1
ATOM 738 C CA . PHE A 1 92 ? -0.621 -6.095 -4.687 1.00 95.75 92 PHE A CA 1
ATOM 739 C C . PHE A 1 92 ? -0.913 -7.033 -5.860 1.00 95.75 92 PHE A C 1
ATOM 741 O O . PHE A 1 92 ? -0.188 -8.006 -6.067 1.00 95.75 92 PHE A O 1
ATOM 748 N N . THR A 1 93 ? -2.049 -6.839 -6.526 1.00 94.44 93 THR A N 1
ATOM 749 C CA . THR A 1 93 ? -2.579 -7.774 -7.525 1.00 94.44 93 THR A CA 1
ATOM 750 C C . THR A 1 93 ? -3.527 -7.066 -8.476 1.00 94.44 93 THR A C 1
ATOM 752 O O . THR A 1 93 ? -4.176 -6.105 -8.090 1.00 94.44 93 THR A O 1
ATOM 755 N N . ASN A 1 94 ? -3.663 -7.616 -9.675 1.00 92.75 94 ASN A N 1
ATOM 756 C CA . ASN A 1 94 ? -4.674 -7.211 -10.637 1.00 92.75 94 ASN A CA 1
ATOM 757 C C . ASN A 1 94 ? -6.051 -7.753 -10.213 1.00 92.75 94 ASN A C 1
ATOM 759 O O . ASN A 1 94 ? -6.188 -8.970 -10.023 1.00 92.75 94 ASN A O 1
ATOM 763 N N . ILE A 1 95 ? -7.033 -6.869 -10.027 1.00 91.38 95 ILE A N 1
ATOM 764 C CA . ILE A 1 95 ? -8.421 -7.224 -9.688 1.00 91.38 95 ILE A CA 1
ATOM 765 C C . ILE A 1 95 ? -9.437 -6.933 -10.794 1.00 91.38 95 ILE A C 1
ATOM 767 O O . ILE A 1 95 ? -10.510 -7.539 -10.782 1.00 91.38 95 ILE A O 1
ATOM 771 N N . ASP A 1 96 ? -9.139 -6.027 -11.724 1.00 88.62 96 ASP A N 1
ATOM 772 C CA . ASP A 1 96 ? -10.058 -5.626 -12.797 1.00 88.62 96 ASP A CA 1
ATOM 773 C C . ASP A 1 96 ? -9.657 -6.161 -14.183 1.00 88.62 96 ASP A C 1
ATOM 775 O O . ASP A 1 96 ? -10.348 -5.919 -15.173 1.00 88.62 96 ASP A O 1
ATOM 779 N N . ASN A 1 97 ? -8.628 -7.010 -14.218 1.00 86.69 97 ASN A N 1
ATOM 780 C CA . ASN A 1 97 ? -8.040 -7.639 -15.398 1.00 86.69 97 ASN A CA 1
ATOM 781 C C . ASN A 1 97 ? -7.476 -6.638 -16.418 1.00 86.69 97 ASN A C 1
ATOM 783 O O . ASN A 1 97 ? -7.469 -6.940 -17.614 1.00 86.69 97 ASN A O 1
ATOM 787 N N . ASP A 1 98 ? -6.988 -5.479 -15.971 1.00 87.50 98 ASP A N 1
ATOM 788 C CA . ASP A 1 98 ? -6.192 -4.589 -16.818 1.00 87.50 98 ASP A CA 1
ATOM 789 C C . ASP A 1 98 ? -4.689 -4.944 -16.779 1.00 87.50 98 ASP A C 1
ATOM 791 O O . ASP A 1 98 ? -4.313 -6.044 -16.376 1.00 87.50 98 ASP A O 1
ATOM 795 N N . GLU A 1 99 ? -3.803 -4.090 -17.293 1.00 85.69 99 GLU A N 1
ATOM 796 C CA . GLU A 1 99 ? -2.354 -4.368 -17.276 1.00 85.69 99 GLU A CA 1
ATOM 797 C C . GLU A 1 99 ? -1.655 -3.924 -15.981 1.00 85.69 99 GLU A C 1
ATOM 799 O O . GLU A 1 99 ? -0.466 -4.202 -15.801 1.00 85.69 99 GLU A O 1
ATOM 804 N N . ASN A 1 100 ? -2.380 -3.259 -15.082 1.00 88.38 100 ASN A N 1
ATOM 805 C CA . ASN A 1 100 ? -1.865 -2.659 -13.868 1.00 88.38 100 ASN A CA 1
ATOM 806 C C . ASN A 1 100 ? -2.262 -3.481 -12.631 1.00 88.38 100 ASN A C 1
ATOM 808 O O . ASN A 1 100 ? -3.231 -4.235 -12.606 1.00 88.38 100 ASN A O 1
ATOM 812 N N . LEU A 1 101 ? -1.453 -3.381 -11.578 1.00 93.44 101 LEU A N 1
ATOM 813 C CA . LEU A 1 101 ? -1.770 -3.984 -10.286 1.00 93.44 101 LEU A CA 1
ATOM 814 C C . LEU A 1 101 ? -2.408 -2.955 -9.347 1.00 93.44 101 LEU A C 1
ATOM 816 O O . LEU A 1 101 ? -1.949 -1.815 -9.239 1.00 93.44 101 LEU A O 1
ATOM 820 N N . GLU A 1 102 ? -3.389 -3.398 -8.565 1.00 95.06 102 GLU A N 1
ATOM 821 C CA . GLU A 1 102 ? -3.982 -2.643 -7.467 1.00 95.06 102 GLU A CA 1
ATOM 822 C C . GLU A 1 102 ? -3.432 -3.086 -6.115 1.00 95.06 102 GLU A C 1
ATOM 824 O O . GLU A 1 102 ? -3.118 -4.254 -5.870 1.00 95.06 102 GLU A O 1
ATOM 829 N N . ILE A 1 103 ? -3.380 -2.143 -5.180 1.00 96.88 103 ILE A N 1
ATOM 830 C CA . ILE A 1 103 ? -3.062 -2.413 -3.784 1.00 96.88 103 ILE A CA 1
ATOM 831 C C . ILE A 1 103 ? -4.376 -2.559 -3.017 1.00 96.88 103 ILE A C 1
ATOM 833 O O . ILE A 1 103 ? -5.164 -1.617 -2.932 1.00 96.88 103 ILE A O 1
ATOM 837 N N . LEU A 1 104 ? -4.591 -3.721 -2.409 1.00 96.94 104 LEU A N 1
ATOM 838 C CA . LEU A 1 104 ? -5.761 -3.999 -1.580 1.00 96.94 104 LEU A CA 1
ATOM 839 C C . LEU A 1 104 ? -5.398 -3.882 -0.103 1.00 96.94 104 LEU A C 1
ATOM 841 O O . LEU A 1 104 ? -4.485 -4.560 0.380 1.00 96.94 104 LEU A O 1
ATOM 845 N N . VAL A 1 105 ? -6.132 -3.038 0.623 1.00 97.44 105 VAL A N 1
ATOM 846 C CA . VAL A 1 105 ? -5.841 -2.705 2.020 1.00 97.44 105 VAL A CA 1
ATOM 847 C C . VAL A 1 105 ? -7.082 -2.887 2.900 1.00 97.44 105 VAL A C 1
ATOM 849 O O . VAL A 1 105 ? -7.908 -1.977 3.014 1.00 97.44 105 VAL A O 1
ATOM 852 N N . PRO A 1 106 ? -7.242 -4.060 3.538 1.00 96.81 106 PRO A N 1
ATOM 853 C CA . PRO A 1 106 ? -8.331 -4.321 4.478 1.00 96.81 106 PRO A CA 1
ATOM 854 C C . PRO A 1 106 ? -8.164 -3.531 5.782 1.00 96.81 106 PRO A C 1
ATOM 856 O O . PRO A 1 106 ? -7.094 -3.513 6.397 1.00 96.81 106 PRO A O 1
ATOM 859 N N . VAL A 1 107 ? -9.240 -2.927 6.266 1.00 96.69 107 VAL A N 1
ATOM 860 C CA . VAL A 1 107 ? -9.311 -2.198 7.541 1.00 96.69 107 VAL A CA 1
ATOM 861 C C . VAL A 1 107 ? -10.701 -2.360 8.152 1.00 96.69 107 VAL A C 1
ATOM 863 O O . VAL A 1 107 ? -11.635 -2.791 7.480 1.00 96.69 107 VAL A O 1
ATOM 866 N N . PHE A 1 108 ? -10.846 -2.005 9.424 1.00 95.75 108 PHE A N 1
ATOM 867 C CA . PHE A 1 108 ? -12.158 -1.825 10.040 1.00 95.75 108 PHE A CA 1
ATOM 868 C C . PHE A 1 108 ? -12.387 -0.350 10.332 1.00 95.75 108 PHE A C 1
ATOM 870 O O . PHE A 1 108 ? -11.470 0.351 10.773 1.00 95.75 108 PHE A O 1
ATOM 877 N N . ASP A 1 109 ? -13.619 0.103 10.134 1.00 92.81 109 ASP A N 1
ATOM 878 C CA . ASP A 1 109 ? -14.007 1.436 10.574 1.00 92.81 109 ASP A CA 1
ATOM 879 C C . ASP A 1 109 ? -14.295 1.502 12.084 1.00 92.81 109 ASP A C 1
ATOM 881 O O . ASP A 1 109 ? -14.086 0.552 12.856 1.00 92.81 109 ASP A O 1
ATOM 885 N N . SER A 1 110 ? -14.726 2.677 12.546 1.00 91.75 110 SER A N 1
ATOM 886 C CA . SER A 1 110 ? -15.051 2.903 13.955 1.00 91.75 110 SER A CA 1
ATOM 887 C C . SER A 1 110 ? -16.104 1.927 14.480 1.00 91.75 110 SER A C 1
ATOM 889 O O . SER A 1 110 ? -15.992 1.503 15.633 1.00 91.75 110 SER A O 1
ATOM 891 N N . GLU A 1 111 ? -17.043 1.511 13.629 1.00 95.25 111 GLU A N 1
ATOM 892 C CA . GLU A 1 111 ? -18.167 0.628 13.950 1.00 95.25 111 GLU A CA 1
ATOM 893 C C . GLU A 1 111 ? -17.822 -0.861 13.805 1.00 95.25 111 GLU A C 1
ATOM 895 O O . GLU A 1 111 ? -18.687 -1.709 13.988 1.00 95.25 111 GLU A O 1
ATOM 900 N N . MET A 1 112 ? -16.548 -1.194 13.546 1.00 94.19 112 MET A N 1
ATOM 901 C CA . MET A 1 112 ? -16.084 -2.558 13.252 1.00 94.19 112 MET A CA 1
ATOM 902 C C . MET A 1 112 ? -16.632 -3.121 11.9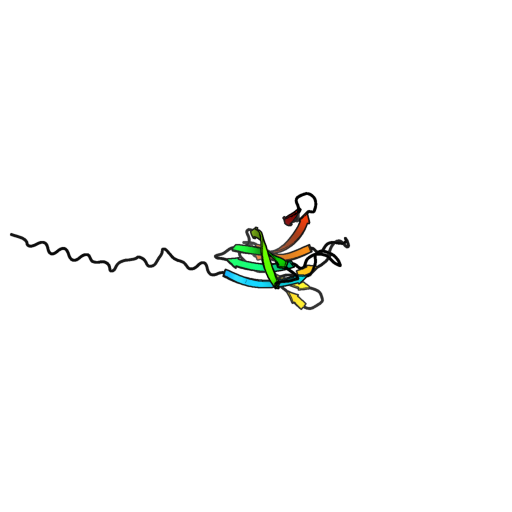33 1.00 94.19 112 MET A C 1
ATOM 904 O O . MET A 1 112 ? -16.573 -4.332 11.715 1.00 94.19 112 MET A O 1
ATOM 908 N N . THR A 1 113 ? -17.101 -2.267 11.023 1.00 94.88 113 THR A N 1
ATOM 909 C CA . THR A 1 113 ? -17.478 -2.697 9.676 1.00 94.88 113 THR A CA 1
ATOM 910 C C . THR A 1 113 ? -16.214 -2.891 8.845 1.00 94.88 113 THR A C 1
ATOM 912 O O . THR A 1 113 ? -15.336 -2.023 8.804 1.00 94.88 113 THR A O 1
ATOM 915 N N . ALA A 1 114 ? -16.095 -4.056 8.205 1.00 94.12 114 ALA A N 1
ATOM 916 C CA . ALA A 1 114 ? -14.967 -4.370 7.338 1.00 94.12 114 ALA A CA 1
ATOM 917 C C . ALA A 1 114 ? -15.008 -3.499 6.076 1.00 94.12 114 ALA A C 1
ATOM 919 O O . ALA A 1 114 ? -16.034 -3.416 5.403 1.00 94.12 114 ALA A O 1
ATOM 920 N N . ARG A 1 115 ? -13.877 -2.881 5.739 1.00 94.12 115 ARG A N 1
ATOM 921 C CA . ARG A 1 115 ? -13.680 -2.109 4.510 1.00 94.12 115 ARG A CA 1
ATOM 922 C C . ARG A 1 115 ? -12.440 -2.610 3.788 1.00 94.12 115 ARG A C 1
ATOM 924 O O . ARG A 1 115 ? -11.427 -2.906 4.421 1.00 94.12 115 ARG A O 1
ATOM 931 N N . LEU A 1 116 ? -12.508 -2.668 2.465 1.00 95.25 116 LEU A N 1
ATOM 932 C CA . LEU A 1 116 ? -11.373 -2.994 1.612 1.00 95.25 116 LEU A CA 1
ATOM 933 C C . LEU A 1 116 ? -11.068 -1.787 0.731 1.00 95.25 116 LEU A C 1
ATOM 935 O O . LEU A 1 116 ? -11.811 -1.489 -0.201 1.00 95.25 116 LEU A O 1
ATOM 939 N N . TYR A 1 117 ? -9.990 -1.076 1.048 1.00 95.81 117 TYR A N 1
ATOM 940 C CA . TYR A 1 117 ? -9.522 0.014 0.203 1.00 95.81 117 TYR A CA 1
ATOM 941 C C . TYR A 1 117 ? -8.788 -0.563 -1.000 1.00 95.81 117 TYR A C 1
ATOM 943 O O . TYR A 1 117 ? -7.941 -1.441 -0.842 1.00 95.81 117 TYR A O 1
ATOM 951 N N . THR A 1 118 ? -9.103 -0.042 -2.180 1.00 96.06 118 THR A N 1
ATOM 952 C CA . THR A 1 118 ? -8.371 -0.330 -3.413 1.00 96.06 118 THR A CA 1
ATOM 953 C C . THR A 1 118 ? -7.598 0.920 -3.784 1.00 96.06 118 THR A C 1
ATOM 955 O O . THR A 1 118 ? -8.183 1.995 -3.896 1.00 96.06 118 THR A O 1
ATOM 958 N N . VAL A 1 119 ? -6.287 0.797 -3.935 1.00 96.19 119 VAL A N 1
ATOM 959 C CA . VAL A 1 119 ? -5.420 1.888 -4.376 1.00 96.19 119 VAL A CA 1
ATOM 960 C C . VAL A 1 119 ? -4.855 1.526 -5.739 1.00 96.19 119 VAL A C 1
ATOM 962 O O . VAL A 1 119 ? -4.286 0.446 -5.898 1.00 96.19 119 VAL A O 1
ATOM 965 N N . LYS A 1 120 ? -4.999 2.427 -6.708 1.00 94.69 120 LYS A N 1
ATOM 966 C CA . LYS A 1 120 ? -4.587 2.211 -8.098 1.00 94.69 120 LYS A CA 1
ATOM 967 C C . LYS A 1 120 ? -3.693 3.348 -8.572 1.00 94.69 120 LYS A C 1
ATOM 969 O O . LYS A 1 120 ? -3.850 4.486 -8.133 1.00 94.69 120 LYS A O 1
ATOM 974 N N . TYR A 1 121 ? -2.735 3.036 -9.437 1.00 93.38 121 TYR A N 1
ATOM 975 C CA . TYR A 1 121 ? -1.902 4.052 -10.067 1.00 93.38 121 TYR A CA 1
ATOM 976 C C . TYR A 1 121 ? -2.692 4.774 -11.165 1.00 93.38 121 TYR A C 1
ATOM 978 O O . TYR A 1 121 ? -3.229 4.142 -12.070 1.00 93.38 121 TYR A O 1
ATOM 986 N N . ASN A 1 122 ? -2.769 6.099 -11.078 1.00 92.12 122 ASN A N 1
ATOM 987 C CA . ASN A 1 122 ? -3.362 6.959 -12.089 1.00 92.12 122 ASN A CA 1
ATOM 988 C C . ASN A 1 122 ? -2.257 7.540 -12.978 1.00 92.12 122 ASN A C 1
ATOM 990 O O . ASN A 1 122 ? -1.522 8.447 -12.579 1.00 92.12 122 ASN A O 1
ATOM 994 N N . GLU A 1 123 ? -2.172 7.044 -14.212 1.00 89.31 123 GLU A N 1
ATOM 995 C CA . GLU A 1 123 ? -1.161 7.453 -15.192 1.00 89.31 123 GLU A CA 1
ATOM 996 C C . GLU A 1 123 ? -1.275 8.925 -15.612 1.00 89.31 123 GLU A C 1
ATOM 998 O O . GLU A 1 123 ? -0.267 9.547 -15.941 1.00 8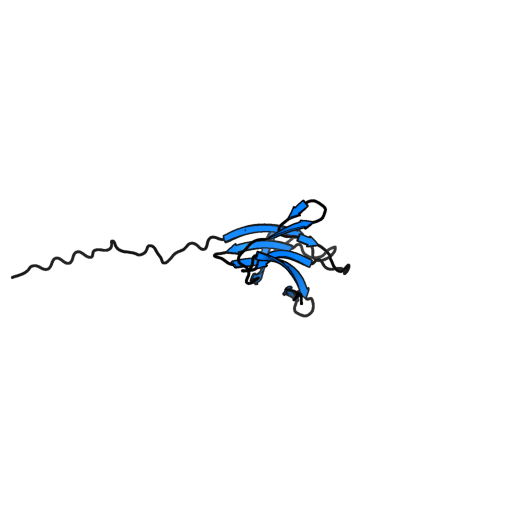9.31 123 GLU A O 1
ATOM 1003 N N . SER A 1 124 ? -2.476 9.515 -15.555 1.00 91.88 124 SER A N 1
ATOM 1004 C CA . SER A 1 124 ? -2.698 10.906 -15.982 1.00 91.88 124 SER A CA 1
ATOM 1005 C C . SER A 1 124 ? -2.035 11.914 -15.046 1.00 91.88 124 SER A C 1
ATOM 1007 O O . SER A 1 124 ? -1.604 12.978 -15.487 1.00 91.88 124 SER A O 1
ATOM 1009 N N . ILE A 1 125 ? -1.956 11.583 -13.755 1.00 91.81 125 ILE A N 1
ATOM 1010 C CA . ILE A 1 125 ? -1.350 12.438 -12.722 1.00 91.81 125 ILE A CA 1
ATOM 1011 C C . ILE A 1 125 ? -0.076 11.839 -12.117 1.00 91.81 125 ILE A C 1
ATOM 1013 O O . ILE A 1 125 ? 0.544 12.469 -11.262 1.00 91.81 125 ILE A O 1
ATOM 1017 N N . MET A 1 126 ? 0.318 10.644 -12.565 1.00 90.38 126 MET A N 1
ATOM 1018 C CA . MET A 1 126 ? 1.491 9.899 -12.107 1.00 90.38 126 MET A CA 1
ATOM 1019 C C . MET A 1 126 ? 1.517 9.658 -10.588 1.00 90.38 126 MET A C 1
ATOM 1021 O O . MET A 1 126 ? 2.554 9.806 -9.938 1.00 90.38 126 MET A O 1
ATOM 1025 N N . GLN A 1 127 ? 0.367 9.320 -9.997 1.00 93.81 127 GLN A N 1
ATOM 1026 C CA . GLN A 1 127 ? 0.215 9.112 -8.550 1.00 93.81 127 GLN A CA 1
ATOM 1027 C C . GLN A 1 127 ? -0.716 7.944 -8.244 1.00 93.81 127 GLN A C 1
ATOM 1029 O O . GLN A 1 127 ? -1.539 7.561 -9.067 1.00 93.81 127 GLN A O 1
ATOM 1034 N N . PHE A 1 128 ? -0.604 7.391 -7.039 1.00 95.12 128 PHE A N 1
ATOM 1035 C CA . PHE A 1 128 ? -1.549 6.400 -6.545 1.00 95.12 128 PHE A CA 1
ATOM 1036 C C . PHE A 1 128 ? -2.759 7.083 -5.913 1.00 95.12 128 PHE A C 1
ATOM 1038 O O . PHE A 1 128 ? -2.615 7.991 -5.094 1.00 95.12 128 PHE A O 1
ATOM 1045 N N . GLU A 1 129 ? -3.953 6.609 -6.240 1.00 95.19 129 GLU A N 1
ATOM 1046 C CA . GLU A 1 129 ? -5.205 7.135 -5.710 1.00 95.19 129 GLU A CA 1
ATOM 1047 C C . GLU A 1 129 ? -6.014 6.033 -5.042 1.00 95.19 129 GLU A C 1
ATOM 1049 O O . GLU A 1 129 ? -6.056 4.889 -5.498 1.00 95.19 129 GLU A O 1
ATOM 1054 N N . ILE A 1 130 ? -6.669 6.391 -3.940 1.00 94.88 130 ILE A N 1
ATOM 1055 C CA . ILE A 1 130 ? -7.685 5.543 -3.331 1.00 94.88 130 ILE A CA 1
ATOM 1056 C C . ILE A 1 130 ? -8.915 5.592 -4.235 1.00 94.88 130 ILE A C 1
ATOM 1058 O O . ILE A 1 130 ? -9.514 6.652 -4.418 1.00 94.88 130 ILE A O 1
ATOM 1062 N N . LEU A 1 131 ? -9.317 4.442 -4.763 1.00 91.81 131 LEU A N 1
ATOM 1063 C CA . LEU A 1 131 ? -10.586 4.306 -5.458 1.00 91.81 131 LEU A CA 1
ATOM 1064 C C . LEU A 1 131 ? -11.705 4.310 -4.413 1.00 91.81 131 LEU A C 1
ATOM 1066 O O . LEU A 1 131 ? -11.732 3.472 -3.507 1.00 91.81 131 LEU A O 1
ATOM 1070 N N . ASN A 1 132 ? -12.625 5.267 -4.516 1.00 71.44 132 ASN A N 1
ATOM 1071 C CA . ASN A 1 132 ? -13.796 5.299 -3.648 1.00 71.44 132 ASN A CA 1
ATOM 1072 C C . ASN A 1 132 ? -1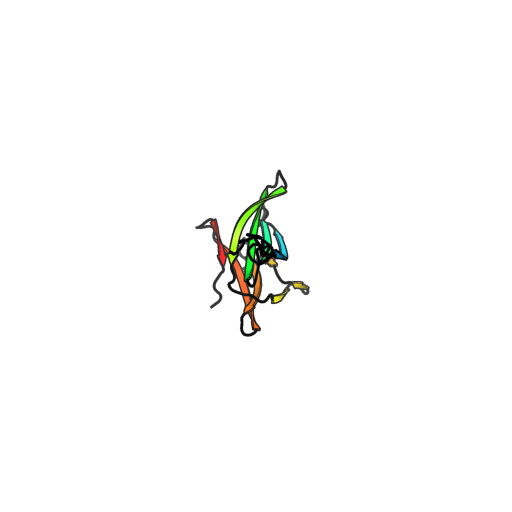4.678 4.080 -3.953 1.00 71.44 132 ASN A C 1
ATOM 1074 O O . ASN A 1 132 ? -15.165 3.930 -5.073 1.00 71.44 132 ASN A O 1
ATOM 1078 N N . SER A 1 133 ? -14.899 3.223 -2.953 1.00 53.28 133 SER A N 1
ATOM 1079 C CA . SER A 1 133 ? -16.030 2.294 -2.978 1.00 53.28 133 SER A CA 1
ATOM 1080 C C . SER A 1 133 ? -17.270 3.075 -2.549 1.00 53.28 133 SER A C 1
ATOM 1082 O O . SER A 1 133 ? -17.306 3.614 -1.442 1.00 53.28 133 SER A O 1
ATOM 1084 N N . ASN A 1 134 ? -18.235 3.204 -3.461 1.00 39.00 134 ASN A N 1
ATOM 1085 C CA . ASN A 1 134 ? -19.590 3.644 -3.121 1.00 39.00 134 ASN A CA 1
ATOM 1086 C C . ASN A 1 134 ? -20.282 2.598 -2.244 1.00 39.00 134 ASN A C 1
ATOM 1088 O O . ASN A 1 134 ? -20.076 1.392 -2.516 1.00 39.00 134 ASN A O 1
#

Secondary structure (DSSP, 8-state):
-----------S--SSS-----EEEEEEEEEESSTTSPEEEEEEEEETTEEEEEEEEE-TTT--EEEEEEEE-S--EE--EEETTEEES-EEE-SSSSSSPEEEEEEE-TT--EEEEEEEEETTTTEEEEEPP-